Protein AF-X1TPE2-F1 (afdb_monomer)

Foldseek 3Di:
DDPPLDDDDAFFKKKFFFDDDPQLVCLQPPDPPRDRGRWMWTWADQDVVVRWTWIWGQDPVGIDIDTPVVDDSVGIDIHDDDPDDDPVVVPDDDDPVNVRVVSNVNNVVCVVVSPPPPPVCVVVVD

Mean predicted aligned error: 9.62 Å

pLDDT: mean 75.72, std 17.11, range [37.25, 93.88]

Solvent-accessible surface area (backbone atoms only — not comparable to full-atom values): 7732 Å² total; per-resi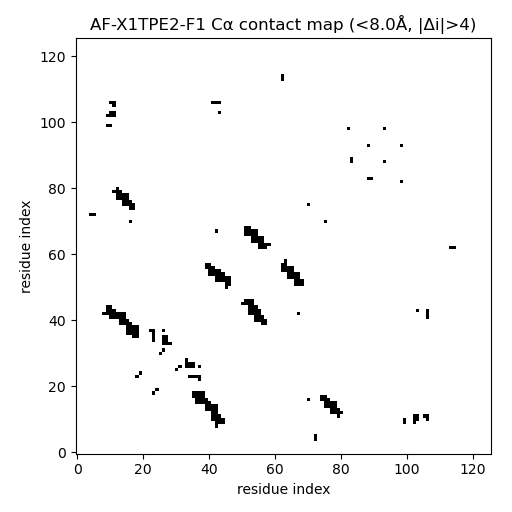due (Å²): 132,83,88,59,90,59,75,96,80,51,38,46,24,33,39,32,31,64,47,63,69,70,64,25,52,45,30,57,73,77,41,86,79,66,39,55,61,72,48,61,32,33,34,40,58,76,38,81,93,74,76,40,33,36,25,44,34,72,52,103,90,43,81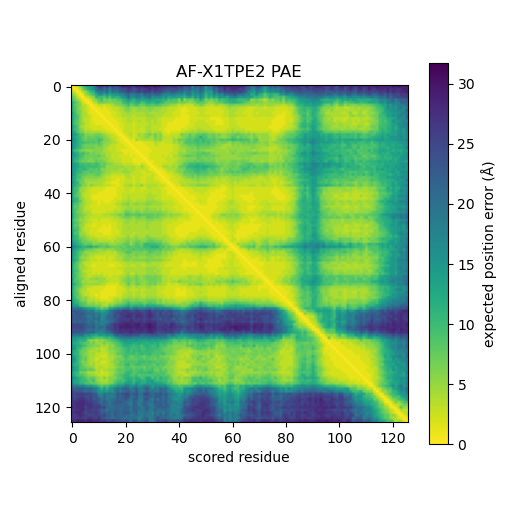,44,82,48,53,50,78,80,50,61,66,95,46,51,46,80,47,67,84,79,89,58,98,44,80,68,48,73,79,53,92,64,56,72,66,56,56,52,51,49,26,48,51,50,37,56,53,49,61,71,61,64,75,57,82,77,57,94,52,59,83,80,75,113

Structure (mmCIF, N/CA/C/O backbone):
data_AF-X1TPE2-F1
#
_entry.id   AF-X1TPE2-F1
#
loop_
_atom_site.group_PDB
_atom_site.id
_atom_site.type_symbol
_atom_site.label_atom_id
_atom_site.label_alt_id
_atom_site.label_comp_id
_atom_site.label_asym_id
_atom_site.label_entity_id
_atom_site.label_seq_id
_atom_site.pdbx_PDB_ins_code
_atom_site.Cartn_x
_atom_site.Cartn_y
_atom_site.Cartn_z
_atom_site.occupancy
_atom_site.B_iso_or_equiv
_atom_site.auth_seq_id
_atom_site.auth_comp_id
_atom_site.auth_asym_id
_atom_site.auth_atom_id
_atom_site.pdbx_PDB_model_num
ATOM 1 N N . MET A 1 1 ? -14.784 21.185 3.864 1.00 37.25 1 MET A N 1
ATOM 2 C CA . MET A 1 1 ? -14.892 19.814 3.326 1.00 37.25 1 MET A CA 1
ATOM 3 C C . MET A 1 1 ? -13.546 19.489 2.713 1.00 37.25 1 MET A C 1
ATOM 5 O O . MET A 1 1 ? -13.163 20.165 1.770 1.00 37.25 1 MET A O 1
ATOM 9 N N . GLU A 1 2 ? -12.771 18.599 3.332 1.00 42.66 2 GLU A N 1
ATOM 10 C CA . GLU A 1 2 ? -11.437 18.240 2.834 1.00 42.66 2 GLU A CA 1
ATOM 11 C C . GLU A 1 2 ? -11.565 17.571 1.462 1.00 42.66 2 GLU A C 1
ATOM 13 O O . GLU A 1 2 ? -12.250 16.557 1.331 1.00 42.66 2 GLU A O 1
ATOM 18 N N . ASN A 1 3 ? -10.894 18.133 0.454 1.00 39.84 3 ASN A N 1
ATOM 19 C CA . ASN A 1 3 ? -10.617 17.466 -0.817 1.00 39.84 3 ASN A CA 1
ATOM 20 C C . ASN A 1 3 ? -9.644 16.312 -0.537 1.00 39.84 3 ASN A C 1
ATOM 22 O O . ASN A 1 3 ? -8.438 16.429 -0.749 1.00 39.84 3 ASN A O 1
ATOM 26 N N . ARG A 1 4 ? -10.143 15.211 0.031 1.00 57.75 4 ARG A N 1
ATOM 27 C CA . ARG A 1 4 ? -9.329 14.013 0.206 1.00 57.75 4 ARG A CA 1
ATOM 28 C C . ARG A 1 4 ? -9.249 13.316 -1.140 1.00 57.75 4 ARG A C 1
ATOM 30 O O . ARG A 1 4 ? -10.238 12.780 -1.627 1.00 57.75 4 ARG A O 1
ATOM 37 N N . ILE A 1 5 ? -8.063 13.361 -1.738 1.00 66.31 5 ILE A N 1
ATOM 38 C CA . ILE A 1 5 ? -7.785 12.723 -3.028 1.00 66.31 5 ILE A CA 1
ATOM 39 C C . ILE A 1 5 ? -7.950 11.190 -2.925 1.00 66.31 5 ILE A C 1
ATOM 41 O O . ILE A 1 5 ? -8.276 10.529 -3.905 1.00 66.31 5 ILE A O 1
ATOM 45 N N . TYR A 1 6 ? -7.828 10.637 -1.712 1.00 65.50 6 TYR A N 1
ATOM 46 C CA . TYR A 1 6 ? -8.122 9.242 -1.392 1.00 65.50 6 TYR A CA 1
ATOM 47 C C . TYR A 1 6 ? -9.267 9.115 -0.373 1.00 65.50 6 TYR A C 1
ATOM 49 O O . TYR A 1 6 ? -9.433 9.995 0.478 1.00 65.50 6 TYR A O 1
ATOM 57 N N . PRO A 1 7 ? -10.030 8.004 -0.376 1.00 74.12 7 PRO A N 1
ATOM 58 C CA . PRO A 1 7 ? -10.885 7.659 0.759 1.00 74.12 7 PRO A CA 1
ATOM 59 C C . PRO A 1 7 ? -10.039 7.476 2.030 1.00 74.12 7 PRO A C 1
ATOM 61 O O . PRO A 1 7 ? -8.819 7.362 1.964 1.00 74.12 7 PRO A O 1
ATOM 64 N N . ILE A 1 8 ? -10.674 7.412 3.206 1.00 82.56 8 ILE A N 1
ATOM 65 C CA . ILE A 1 8 ? -9.959 7.103 4.457 1.00 82.56 8 ILE A CA 1
ATOM 66 C C . ILE A 1 8 ? -9.226 5.767 4.288 1.00 82.56 8 ILE A C 1
ATOM 68 O O . ILE A 1 8 ? -9.881 4.736 4.102 1.00 82.56 8 ILE A O 1
ATOM 72 N N . LEU A 1 9 ? -7.893 5.798 4.342 1.00 89.12 9 LEU A N 1
ATOM 73 C CA . LEU A 1 9 ? -7.035 4.618 4.248 1.00 89.12 9 LEU A CA 1
ATOM 74 C C . LEU A 1 9 ? -6.707 4.089 5.643 1.00 89.12 9 LEU A C 1
ATOM 76 O O . LEU A 1 9 ? -6.587 4.862 6.598 1.00 89.12 9 LEU A O 1
ATOM 80 N N . TYR A 1 10 ? -6.547 2.773 5.743 1.00 88.44 10 TYR A N 1
ATOM 81 C CA . TYR A 1 10 ? -6.157 2.089 6.969 1.00 88.44 10 TYR A CA 1
ATOM 82 C C . TYR A 1 10 ? -4.891 1.263 6.740 1.00 88.44 10 TYR A C 1
ATOM 84 O O . TYR A 1 10 ? -4.645 0.814 5.616 1.00 88.44 10 TYR A O 1
ATOM 92 N N . PRO A 1 11 ? -4.135 0.974 7.813 1.00 89.56 11 PRO A N 1
ATOM 93 C CA . PRO A 1 11 ? -3.074 -0.016 7.752 1.00 89.56 11 PRO A CA 1
ATOM 94 C C . PRO A 1 11 ? -3.554 -1.332 7.122 1.00 89.56 11 PRO A C 1
ATOM 96 O O . PRO A 1 11 ? -4.703 -1.747 7.323 1.00 89.56 11 PRO A O 1
ATOM 99 N N . ALA A 1 12 ? -2.662 -1.974 6.368 1.00 87.62 12 ALA A N 1
ATOM 100 C CA . ALA A 1 12 ? -2.900 -3.199 5.598 1.00 87.62 12 ALA A CA 1
ATOM 101 C C . ALA A 1 12 ? -3.822 -3.061 4.372 1.00 87.62 12 ALA A C 1
ATOM 103 O O . ALA A 1 12 ? -4.068 -4.061 3.695 1.00 87.62 12 ALA A O 1
ATOM 104 N N . ASP A 1 13 ? -4.305 -1.860 4.042 1.00 90.31 13 ASP A N 1
ATOM 105 C CA . ASP A 1 13 ? -4.792 -1.625 2.682 1.00 90.31 13 ASP A CA 1
ATOM 106 C C . ASP A 1 13 ? -3.632 -1.793 1.688 1.00 90.31 13 ASP A C 1
ATOM 108 O O . ASP A 1 13 ? -2.473 -1.531 2.014 1.00 90.31 13 ASP A O 1
ATOM 112 N N . ILE A 1 14 ? -3.937 -2.251 0.479 1.00 90.25 14 ILE A N 1
ATOM 113 C CA . ILE A 1 14 ? -2.944 -2.527 -0.559 1.00 90.25 14 ILE A CA 1
ATOM 114 C C . ILE A 1 14 ? -3.143 -1.506 -1.667 1.00 90.25 14 ILE A C 1
ATOM 116 O O . ILE A 1 14 ? -4.211 -1.447 -2.270 1.00 90.25 14 ILE A O 1
ATOM 120 N N . GLY A 1 15 ? -2.118 -0.708 -1.938 1.00 91.56 15 GLY A N 1
ATOM 121 C CA . GLY A 1 15 ? -2.078 0.134 -3.120 1.00 91.56 15 GLY A CA 1
ATOM 122 C C . GLY A 1 15 ? -1.401 -0.593 -4.270 1.00 91.56 15 GLY A C 1
ATOM 123 O O . GLY A 1 15 ? -0.437 -1.335 -4.068 1.00 91.56 15 GLY A O 1
ATOM 124 N N . ALA A 1 16 ? -1.897 -0.374 -5.480 1.00 91.69 16 ALA A N 1
ATOM 125 C CA . ALA A 1 16 ? -1.256 -0.862 -6.685 1.00 91.69 16 ALA A CA 1
ATOM 126 C C . ALA A 1 16 ? -1.201 0.228 -7.746 1.00 91.69 16 ALA A C 1
ATOM 128 O O . ALA A 1 16 ? -2.190 0.927 -7.979 1.00 91.69 16 ALA A O 1
ATOM 129 N N . THR A 1 17 ? -0.053 0.368 -8.404 1.00 90.81 17 THR A N 1
ATOM 130 C CA . THR A 1 17 ? 0.132 1.387 -9.437 1.00 90.81 17 THR A CA 1
ATOM 131 C C . THR A 1 17 ? 0.048 0.802 -10.830 1.00 90.81 17 THR A C 1
ATOM 133 O O . THR A 1 17 ? 0.439 -0.342 -11.098 1.00 90.81 17 THR A O 1
ATOM 136 N N . ARG A 1 18 ? -0.476 1.616 -11.746 1.00 88.56 18 ARG A N 1
ATOM 137 C CA . ARG A 1 18 ? -0.531 1.262 -13.158 1.00 88.56 18 ARG A CA 1
ATOM 138 C C . ARG A 1 18 ? 0.867 1.234 -13.770 1.00 88.56 18 ARG A C 1
ATOM 140 O O . ARG A 1 18 ? 1.629 2.194 -13.674 1.00 88.56 18 ARG A O 1
ATOM 147 N N . GLY A 1 19 ? 1.169 0.135 -14.448 1.00 84.00 19 GLY A N 1
ATOM 148 C CA . GLY A 1 19 ? 2.388 -0.024 -15.218 1.00 84.00 19 GLY A CA 1
ATOM 149 C C . GLY A 1 19 ? 2.355 0.660 -16.571 1.00 84.00 19 GLY A C 1
ATOM 150 O O . GLY A 1 19 ? 1.305 1.036 -17.088 1.00 84.00 19 GLY A O 1
ATOM 151 N N . SER A 1 20 ? 3.528 0.770 -17.184 1.00 84.06 20 SER A N 1
ATOM 152 C CA . SER A 1 20 ? 3.665 1.204 -18.572 1.00 84.06 20 SER A CA 1
ATOM 153 C C . SER A 1 20 ? 4.778 0.428 -19.279 1.00 84.06 20 SER A C 1
ATOM 155 O O . SER A 1 20 ? 5.601 -0.236 -18.643 1.00 84.06 20 SER A O 1
ATOM 157 N N . GLY A 1 21 ? 4.777 0.480 -20.612 1.00 87.12 21 GLY A N 1
ATOM 158 C CA . GLY A 1 21 ? 5.825 -0.111 -21.444 1.00 87.12 21 GLY A CA 1
ATOM 159 C C . GLY A 1 21 ? 5.898 -1.640 -21.376 1.00 87.12 21 GLY A C 1
ATOM 160 O O . GLY A 1 21 ? 4.882 -2.329 -21.300 1.00 87.12 21 GLY A O 1
ATOM 161 N N . LEU A 1 22 ? 7.124 -2.169 -21.427 1.00 86.12 22 LEU A N 1
ATOM 162 C CA . LEU A 1 22 ? 7.392 -3.607 -21.544 1.00 86.12 22 LEU A CA 1
ATOM 163 C C . LEU A 1 22 ? 6.870 -4.420 -20.353 1.00 86.12 22 LEU A C 1
ATOM 165 O O . LEU A 1 22 ? 6.350 -5.512 -20.550 1.00 86.12 22 LEU A O 1
ATOM 169 N N . LEU A 1 23 ? 6.9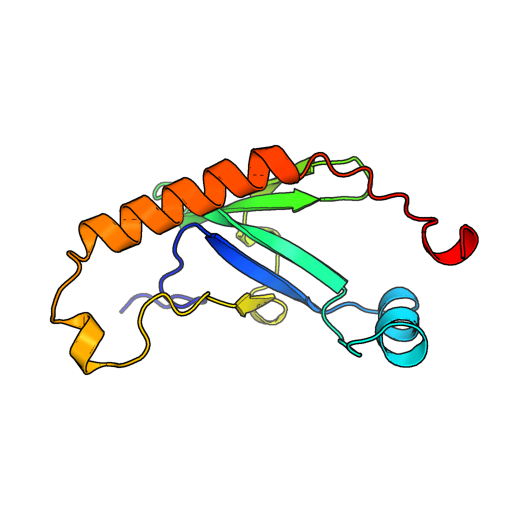52 -3.885 -19.130 1.00 82.12 23 LEU A N 1
ATOM 170 C CA . LEU A 1 23 ? 6.452 -4.577 -17.934 1.00 82.12 23 LEU A CA 1
ATOM 171 C C . LEU A 1 23 ? 4.934 -4.770 -17.980 1.00 82.12 23 LEU A C 1
ATOM 173 O O . LEU A 1 23 ? 4.441 -5.846 -17.652 1.00 82.12 23 LEU A O 1
ATOM 177 N N . LEU A 1 24 ? 4.201 -3.752 -18.444 1.00 85.94 24 LEU A N 1
ATOM 178 C CA . LEU A 1 24 ? 2.760 -3.859 -18.664 1.00 85.94 24 LEU A CA 1
ATOM 179 C C . LEU A 1 24 ? 2.447 -4.920 -19.723 1.00 85.94 24 LEU A C 1
ATOM 181 O O . LEU A 1 24 ? 1.560 -5.745 -19.524 1.00 85.94 24 LEU A O 1
ATOM 185 N N . TRP A 1 25 ? 3.196 -4.922 -20.828 1.00 88.69 25 TRP A N 1
ATOM 186 C CA . TRP A 1 25 ? 3.012 -5.912 -21.883 1.00 88.69 25 TRP A CA 1
ATOM 187 C C . TRP A 1 25 ? 3.209 -7.340 -21.358 1.00 88.69 25 TRP A C 1
ATOM 189 O O . TRP A 1 25 ? 2.338 -8.182 -21.572 1.00 88.69 25 TRP A O 1
ATOM 199 N N . PHE A 1 26 ? 4.289 -7.594 -20.610 1.00 85.81 26 PHE A N 1
ATOM 200 C CA . PHE A 1 26 ? 4.543 -8.900 -19.997 1.00 85.81 26 PHE A CA 1
ATOM 201 C C . PHE A 1 26 ? 3.420 -9.317 -19.045 1.00 85.81 26 PHE A C 1
ATOM 203 O O . PHE A 1 26 ? 2.908 -10.429 -19.162 1.00 85.81 26 PHE A O 1
ATOM 210 N N . SER A 1 27 ? 2.995 -8.410 -18.163 1.00 83.56 27 SER A N 1
ATOM 211 C CA . SER A 1 27 ? 1.896 -8.645 -17.219 1.00 83.56 27 SER A CA 1
ATOM 212 C C . SER A 1 27 ? 0.576 -8.997 -17.919 1.00 83.56 27 SER A C 1
ATOM 214 O O . SER A 1 27 ? -0.190 -9.817 -17.430 1.00 83.56 27 SER A O 1
ATOM 216 N N . GLN A 1 28 ? 0.309 -8.419 -19.094 1.00 86.50 28 GLN A N 1
ATOM 217 C CA . GLN A 1 28 ? -0.930 -8.665 -19.840 1.00 86.50 28 GLN A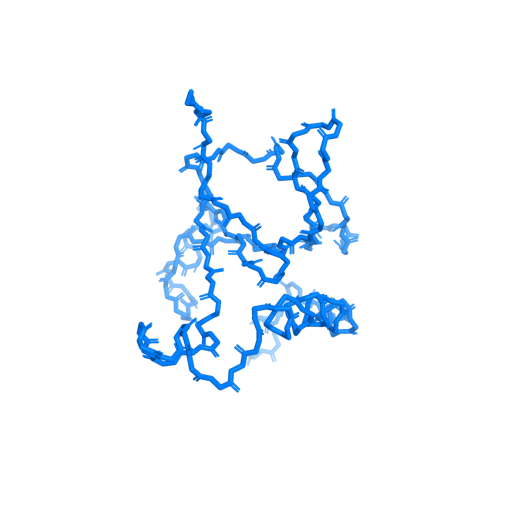 CA 1
ATOM 218 C C . GLN A 1 28 ? -0.904 -9.908 -20.742 1.00 86.50 28 GLN A C 1
ATOM 220 O O . GLN A 1 28 ? -1.970 -10.393 -21.124 1.00 86.50 28 GLN A O 1
ATOM 225 N N . HIS A 1 29 ? 0.276 -10.410 -21.117 1.00 86.81 29 HIS A N 1
ATOM 226 C CA . HIS A 1 29 ? 0.395 -11.476 -22.121 1.00 86.81 29 HIS A CA 1
ATOM 227 C C . HIS A 1 29 ? 0.984 -12.779 -21.583 1.00 86.81 29 HIS A C 1
ATOM 229 O O . HIS A 1 29 ? 0.662 -13.832 -22.128 1.00 86.81 29 HIS A O 1
ATOM 235 N N . LEU A 1 30 ? 1.835 -12.727 -20.554 1.00 85.56 30 LEU A N 1
ATOM 236 C CA . LEU A 1 30 ? 2.606 -13.888 -20.093 1.00 85.56 30 LEU A CA 1
ATOM 237 C C . LEU A 1 30 ? 2.283 -14.333 -18.662 1.00 85.56 30 LEU A C 1
ATOM 239 O O . LEU A 1 30 ? 2.743 -15.394 -18.250 1.00 85.56 30 LEU A O 1
ATOM 243 N N . ILE A 1 31 ? 1.543 -13.532 -17.893 1.00 78.06 31 ILE A N 1
ATOM 244 C CA . ILE A 1 31 ? 1.276 -13.784 -16.473 1.00 78.06 31 ILE A CA 1
ATOM 245 C C . ILE A 1 31 ? -0.235 -13.794 -16.242 1.00 78.06 31 ILE A C 1
ATOM 247 O O . ILE A 1 31 ? -0.963 -12.982 -16.809 1.00 78.06 31 ILE A O 1
ATOM 251 N N . GLU A 1 32 ? -0.694 -14.714 -15.393 1.00 79.56 32 GLU A N 1
ATOM 252 C CA . GLU A 1 32 ? -2.055 -14.716 -14.862 1.00 79.56 32 GLU A CA 1
ATOM 253 C C . GLU A 1 32 ? -2.033 -14.363 -13.359 1.00 79.56 32 GLU A C 1
ATOM 255 O O . GLU A 1 32 ? -1.167 -14.860 -12.633 1.00 79.56 32 GLU A O 1
ATOM 260 N N . PRO A 1 33 ? -2.971 -13.534 -12.865 1.00 82.19 33 PRO A N 1
ATOM 261 C CA . PRO A 1 33 ? -4.026 -12.876 -13.631 1.00 82.19 33 PRO A CA 1
ATOM 262 C C . PRO A 1 33 ? -3.482 -11.724 -14.485 1.00 82.19 33 PRO A C 1
ATOM 264 O O . PRO A 1 33 ? -2.647 -10.941 -14.027 1.00 82.19 33 PRO A O 1
ATOM 267 N N . LYS A 1 34 ? -4.010 -11.575 -15.703 1.00 83.94 34 LYS A N 1
ATOM 268 C CA . LYS A 1 34 ? -3.710 -10.412 -16.552 1.00 83.94 34 LYS A CA 1
ATOM 269 C C . LYS A 1 34 ? -4.107 -9.124 -15.845 1.00 83.94 34 LYS A C 1
ATOM 271 O O . LYS A 1 34 ? -5.284 -8.879 -15.588 1.00 83.94 34 LYS A O 1
ATOM 276 N N . THR A 1 35 ? -3.125 -8.277 -15.570 1.00 83.94 35 THR A N 1
ATOM 277 C CA . THR A 1 35 ? -3.347 -7.016 -14.864 1.00 83.94 35 THR A CA 1
ATOM 278 C C . THR A 1 35 ? -2.469 -5.908 -15.426 1.00 83.94 35 THR A C 1
ATOM 280 O O . THR A 1 35 ? -1.370 -6.152 -15.927 1.00 83.94 35 THR A O 1
ATOM 283 N N . ASP A 1 36 ? -2.954 -4.671 -15.355 1.00 87.88 36 ASP A N 1
ATOM 284 C CA . ASP A 1 36 ? -2.157 -3.475 -15.616 1.00 87.88 36 ASP A CA 1
ATOM 285 C C . ASP A 1 36 ? -1.502 -2.910 -14.344 1.00 87.88 36 ASP A C 1
ATOM 287 O O . ASP A 1 36 ? -0.824 -1.881 -14.402 1.00 87.88 36 ASP A O 1
ATOM 291 N N . ARG A 1 37 ? -1.685 -3.582 -13.203 1.00 88.75 37 ARG A N 1
ATOM 292 C CA . ARG A 1 37 ? -1.067 -3.263 -11.916 1.00 88.75 37 ARG A CA 1
ATOM 293 C C . ARG A 1 37 ? 0.253 -4.013 -11.781 1.00 88.75 37 ARG A C 1
ATOM 295 O O . ARG A 1 37 ? 0.256 -5.232 -11.653 1.00 88.75 37 ARG A O 1
ATOM 302 N N . ILE A 1 38 ? 1.371 -3.290 -11.840 1.00 85.19 38 ILE A N 1
ATOM 303 C CA . ILE A 1 38 ? 2.710 -3.913 -11.895 1.00 85.19 38 ILE A CA 1
ATOM 304 C C . ILE A 1 38 ? 3.537 -3.711 -10.628 1.00 85.19 38 ILE A C 1
ATOM 306 O O . ILE A 1 38 ? 4.560 -4.367 -10.456 1.00 85.19 38 ILE A O 1
ATOM 310 N N . HIS A 1 39 ? 3.129 -2.786 -9.763 1.00 87.81 39 HIS A N 1
ATOM 311 C CA . HIS A 1 39 ? 3.818 -2.492 -8.515 1.00 87.81 39 HIS A CA 1
ATOM 312 C C . HIS A 1 39 ? 2.796 -2.360 -7.401 1.00 87.81 39 HIS A C 1
ATOM 314 O O . HIS A 1 39 ? 1.756 -1.727 -7.581 1.00 87.81 39 HIS A O 1
ATOM 320 N N . PHE A 1 40 ? 3.099 -2.984 -6.269 1.00 89.75 40 PHE A N 1
ATOM 321 C CA . PHE A 1 40 ? 2.200 -3.106 -5.132 1.00 89.75 40 PHE A CA 1
ATOM 322 C C . PHE A 1 40 ? 2.914 -2.653 -3.867 1.00 89.75 40 PHE A C 1
ATOM 324 O O . PHE A 1 40 ? 4.111 -2.888 -3.685 1.00 89.75 40 PHE A O 1
ATOM 331 N N . PHE A 1 41 ? 2.156 -2.042 -2.970 1.00 91.00 41 PHE A N 1
ATOM 332 C CA . PHE A 1 41 ? 2.634 -1.608 -1.670 1.00 91.00 41 PHE A CA 1
ATOM 333 C C . PHE A 1 41 ? 1.531 -1.714 -0.628 1.00 91.00 41 PHE A C 1
ATOM 335 O O . PHE A 1 41 ? 0.341 -1.725 -0.939 1.00 91.00 41 PHE A O 1
ATOM 342 N N . VAL A 1 42 ? 1.935 -1.796 0.632 1.00 91.75 42 VAL A N 1
ATOM 343 C CA . VAL A 1 42 ? 1.028 -1.863 1.774 1.00 91.75 42 VAL A CA 1
ATOM 344 C C . VAL A 1 42 ? 0.974 -0.493 2.432 1.00 91.75 42 VAL A C 1
ATOM 346 O O . VAL A 1 42 ? 2.013 0.099 2.721 1.00 91.75 42 VAL A O 1
ATOM 349 N N . ILE A 1 43 ? -0.233 0.004 2.684 1.00 92.94 43 ILE A N 1
ATOM 350 C CA . ILE A 1 43 ? -0.462 1.218 3.462 1.00 92.94 43 ILE A CA 1
ATOM 351 C C . ILE A 1 43 ? -0.118 0.944 4.931 1.00 92.94 43 ILE A C 1
ATOM 353 O O . ILE A 1 43 ? -0.568 -0.042 5.524 1.00 92.94 43 ILE A O 1
ATOM 357 N N . GLY A 1 44 ? 0.689 1.827 5.507 1.00 90.69 44 GLY A N 1
ATOM 358 C CA . GLY A 1 44 ? 1.057 1.863 6.916 1.00 90.69 44 GLY A CA 1
ATOM 359 C C . GLY A 1 44 ? 0.344 2.986 7.666 1.00 90.69 44 GLY A C 1
ATOM 360 O O . GLY A 1 44 ? -0.821 3.295 7.410 1.00 90.69 44 GLY A O 1
ATOM 361 N N . ASP A 1 45 ? 1.047 3.587 8.623 1.00 90.50 45 ASP A N 1
ATOM 362 C CA . ASP A 1 45 ? 0.490 4.632 9.477 1.00 90.50 45 ASP A CA 1
ATOM 363 C C . ASP A 1 45 ? 0.276 5.959 8.735 1.00 90.50 45 ASP A C 1
ATOM 365 O O . ASP A 1 45 ? 1.027 6.332 7.830 1.00 90.50 45 ASP A O 1
ATOM 369 N N . TYR A 1 46 ? -0.752 6.690 9.165 1.00 91.38 46 TYR A N 1
ATOM 370 C CA . TYR A 1 46 ? -1.001 8.064 8.742 1.00 91.38 46 TYR A CA 1
ATOM 371 C C . TYR A 1 46 ? -0.085 9.036 9.495 1.00 91.38 46 TYR A C 1
ATOM 373 O O . TYR A 1 46 ? 0.069 8.943 10.714 1.00 91.38 46 TYR A O 1
ATOM 381 N N . LEU A 1 47 ? 0.481 9.994 8.768 1.00 90.69 47 LEU A N 1
ATOM 382 C CA . LEU A 1 47 ? 1.427 10.991 9.250 1.00 90.69 47 LEU A CA 1
ATOM 383 C C . LEU A 1 47 ? 0.756 12.372 9.225 1.00 90.69 47 LEU A C 1
ATOM 385 O O . LEU A 1 47 ? 0.738 13.034 8.184 1.00 90.69 47 LE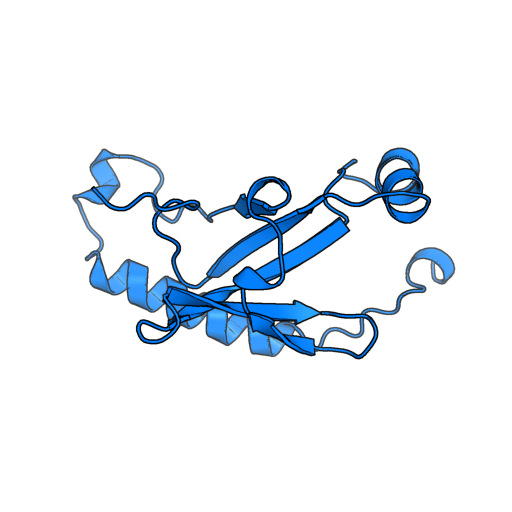U A O 1
ATOM 389 N N . PRO A 1 48 ? 0.189 12.833 10.355 1.00 89.94 48 PRO A N 1
ATOM 390 C CA . PRO A 1 48 ? -0.672 14.013 10.372 1.00 89.94 48 PRO A CA 1
ATOM 391 C C . PRO A 1 48 ? 0.061 15.317 10.042 1.00 89.94 48 PRO A C 1
ATOM 393 O O . PRO A 1 48 ? -0.559 16.237 9.522 1.00 89.94 48 PRO A O 1
ATOM 396 N N . TRP A 1 49 ? 1.365 15.403 10.314 1.00 91.94 49 TRP A N 1
ATOM 397 C CA . TRP A 1 49 ? 2.175 16.592 10.022 1.00 91.94 49 TRP A CA 1
ATOM 398 C C . TRP A 1 49 ? 2.507 16.756 8.532 1.00 91.94 49 TRP A C 1
ATOM 400 O O . TRP A 1 49 ? 2.751 17.876 8.098 1.00 91.94 49 TRP A O 1
ATOM 410 N N . ASP A 1 50 ? 2.465 15.668 7.757 1.00 89.38 50 ASP A N 1
ATOM 411 C CA . ASP A 1 50 ? 2.708 15.677 6.308 1.00 89.38 50 ASP A CA 1
ATOM 412 C C . ASP A 1 50 ? 1.416 15.464 5.494 1.00 89.38 50 ASP A C 1
ATOM 414 O O . ASP A 1 50 ? 1.446 15.534 4.268 1.00 89.38 50 ASP A O 1
ATOM 418 N N . ASN A 1 51 ? 0.285 15.198 6.165 1.00 89.62 51 ASN A N 1
ATOM 419 C CA . ASN A 1 51 ? -0.984 14.791 5.550 1.00 89.62 51 ASN A CA 1
ATOM 420 C C . ASN A 1 51 ? -0.804 13.637 4.542 1.00 89.62 51 ASN A C 1
ATOM 422 O O . ASN A 1 51 ? -1.292 13.681 3.412 1.00 89.62 51 ASN A O 1
ATOM 426 N N . ASP A 1 52 ? -0.057 12.612 4.952 1.00 92.12 52 ASP A N 1
ATOM 427 C CA . ASP A 1 52 ? 0.384 11.531 4.071 1.00 92.12 52 ASP A CA 1
ATOM 428 C C . ASP A 1 52 ? 0.402 10.183 4.797 1.00 92.12 52 ASP A C 1
ATOM 430 O O . ASP A 1 52 ? 0.284 10.117 6.019 1.00 92.12 52 ASP A O 1
ATOM 434 N N . TYR A 1 53 ? 0.568 9.098 4.052 1.00 93.19 53 TYR A N 1
ATOM 435 C CA . TYR A 1 53 ? 0.674 7.749 4.592 1.00 93.19 53 TYR A CA 1
ATOM 436 C C . TYR A 1 53 ? 2.075 7.185 4.377 1.00 93.19 53 TYR A C 1
ATOM 438 O O . TYR A 1 53 ? 2.687 7.356 3.319 1.00 93.19 53 TYR A O 1
ATOM 446 N N . VAL A 1 54 ? 2.566 6.461 5.380 1.00 93.25 54 VAL A N 1
ATOM 447 C CA . VAL A 1 54 ? 3.696 5.550 5.198 1.00 93.25 54 VAL A CA 1
ATOM 448 C C . VAL A 1 54 ? 3.256 4.424 4.275 1.00 93.25 54 VAL A C 1
ATOM 450 O O . VAL A 1 54 ? 2.145 3.911 4.404 1.00 93.25 54 VAL A O 1
ATOM 453 N N . ILE A 1 55 ? 4.142 4.000 3.383 1.00 92.94 55 ILE A N 1
ATOM 454 C CA . ILE A 1 55 ? 3.957 2.776 2.608 1.00 92.94 55 ILE A CA 1
ATOM 455 C C . ILE A 1 55 ? 5.133 1.832 2.818 1.00 92.94 55 ILE A C 1
ATOM 457 O O . ILE A 1 55 ? 6.273 2.263 2.998 1.00 92.94 55 ILE A O 1
ATOM 461 N N . LEU A 1 56 ? 4.847 0.538 2.777 1.00 90.50 56 LEU A N 1
ATOM 462 C CA . LEU A 1 56 ? 5.849 -0.510 2.677 1.00 90.50 56 LEU A CA 1
ATOM 463 C C . LEU A 1 56 ? 5.800 -1.096 1.273 1.00 90.50 56 LEU A C 1
ATOM 465 O O . LEU A 1 56 ? 4.766 -1.608 0.845 1.00 90.50 56 LEU A O 1
ATOM 469 N N . GLU A 1 57 ? 6.919 -1.047 0.568 1.00 88.31 57 GLU A N 1
ATOM 470 C CA . GLU A 1 57 ? 7.000 -1.467 -0.826 1.00 88.31 57 GLU A CA 1
ATOM 471 C C . GLU A 1 57 ? 8.275 -2.267 -1.098 1.00 88.31 57 GLU A C 1
ATOM 473 O O . GLU A 1 57 ? 9.262 -2.156 -0.370 1.00 88.31 57 GLU A O 1
ATOM 478 N N . SER A 1 58 ? 8.271 -3.078 -2.156 1.00 83.25 58 SER A N 1
ATOM 479 C CA . SER A 1 58 ? 9.500 -3.676 -2.683 1.00 83.25 58 SER A CA 1
ATOM 480 C C . SER A 1 58 ? 9.892 -2.957 -3.957 1.00 83.25 58 SER A C 1
ATOM 482 O O . SER A 1 58 ? 9.184 -3.028 -4.955 1.00 83.25 58 SER A O 1
ATOM 484 N N . ILE A 1 59 ? 11.046 -2.308 -3.944 1.00 79.25 59 ILE A N 1
ATOM 485 C CA . ILE A 1 59 ? 11.633 -1.675 -5.124 1.00 79.25 59 ILE A CA 1
ATOM 486 C C . ILE A 1 59 ? 12.801 -2.519 -5.638 1.00 79.25 59 ILE A C 1
ATOM 488 O O . ILE A 1 59 ? 13.248 -3.461 -4.982 1.00 79.25 59 ILE A O 1
ATOM 492 N N . GLY A 1 60 ? 13.375 -2.150 -6.785 1.00 69.62 60 GLY A N 1
ATOM 493 C CA . GLY A 1 60 ? 14.527 -2.852 -7.377 1.00 69.62 60 GLY A CA 1
ATOM 494 C C . GLY A 1 60 ? 15.773 -2.965 -6.477 1.00 69.62 60 GLY A C 1
ATOM 495 O O . GLY A 1 60 ? 16.719 -3.659 -6.830 1.00 69.62 60 GLY A O 1
ATOM 496 N N . LYS A 1 61 ? 15.785 -2.299 -5.313 1.00 72.62 61 LYS A N 1
ATOM 497 C CA . LYS A 1 61 ? 16.855 -2.329 -4.302 1.00 72.62 61 LYS A CA 1
ATOM 498 C C . LYS A 1 61 ? 16.487 -3.111 -3.028 1.00 72.62 61 LYS A C 1
ATOM 500 O O . LYS A 1 61 ? 17.285 -3.138 -2.096 1.00 72.62 61 LYS A O 1
ATOM 505 N N . GLY A 1 62 ? 15.308 -3.734 -2.977 1.00 73.56 62 GLY A N 1
ATOM 506 C CA . GLY A 1 62 ? 14.787 -4.450 -1.810 1.00 73.56 62 GLY A CA 1
ATOM 507 C C . GLY A 1 62 ? 13.566 -3.772 -1.186 1.00 73.56 62 GLY A C 1
ATOM 508 O O . GLY A 1 62 ? 12.902 -2.951 -1.818 1.00 73.56 62 GLY A O 1
ATOM 509 N N . ILE A 1 6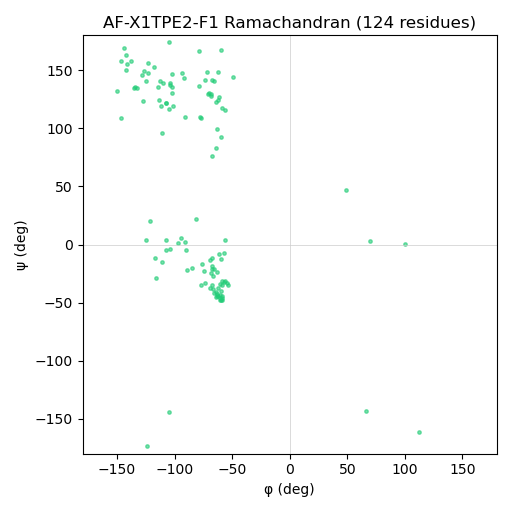3 ? 13.277 -4.133 0.066 1.00 79.75 63 ILE A N 1
ATOM 510 C CA . ILE A 1 63 ? 12.163 -3.565 0.835 1.00 79.75 63 ILE A CA 1
ATOM 511 C C . ILE A 1 63 ? 12.496 -2.118 1.210 1.00 79.75 63 ILE A C 1
ATOM 513 O O . ILE A 1 63 ? 13.564 -1.850 1.764 1.00 79.75 63 ILE A O 1
ATOM 517 N N . ALA A 1 64 ? 11.569 -1.206 0.938 1.00 84.25 64 ALA A N 1
ATOM 518 C CA . ALA A 1 64 ? 11.668 0.206 1.262 1.00 84.25 64 ALA A CA 1
ATOM 519 C C . ALA A 1 64 ? 10.444 0.678 2.054 1.00 84.25 64 ALA A C 1
ATOM 521 O O . ALA A 1 64 ? 9.331 0.174 1.890 1.00 84.25 64 ALA A O 1
ATOM 522 N N . VAL A 1 65 ? 10.677 1.674 2.907 1.00 89.12 65 VAL A N 1
ATOM 523 C CA . VAL A 1 65 ? 9.627 2.461 3.556 1.00 89.12 65 VAL A CA 1
ATOM 524 C C . VAL A 1 65 ? 9.535 3.783 2.805 1.00 89.12 65 VAL A C 1
ATOM 526 O O . VAL A 1 65 ? 10.523 4.513 2.723 1.00 89.12 65 VAL A O 1
ATOM 529 N N . GLY A 1 66 ? 8.371 4.061 2.230 1.00 90.62 66 GLY A N 1
ATOM 530 C CA . GLY A 1 66 ? 8.126 5.212 1.368 1.00 90.62 66 GLY A CA 1
ATOM 531 C C . GLY A 1 66 ? 6.977 6.087 1.857 1.00 90.62 66 GLY A C 1
ATOM 532 O O . GLY A 1 66 ? 6.407 5.877 2.932 1.00 90.62 66 GLY A O 1
ATOM 533 N N . ARG A 1 67 ? 6.627 7.069 1.027 1.00 93.88 67 ARG A N 1
ATOM 534 C CA . ARG A 1 67 ? 5.490 7.975 1.207 1.00 93.88 67 ARG A CA 1
ATOM 535 C C . ARG A 1 67 ? 4.465 7.744 0.103 1.00 93.88 67 ARG A C 1
ATOM 537 O O . ARG A 1 67 ? 4.852 7.644 -1.061 1.00 93.88 67 ARG A O 1
ATOM 544 N N . LEU A 1 68 ? 3.175 7.680 0.438 1.00 93.00 68 LEU A N 1
ATOM 545 C CA . LEU A 1 68 ? 2.120 7.489 -0.567 1.00 93.00 68 LEU A CA 1
ATOM 546 C C . LEU A 1 68 ? 2.107 8.633 -1.592 1.00 93.00 68 LEU A C 1
ATOM 548 O O . LEU A 1 68 ? 1.877 8.390 -2.776 1.00 93.00 68 LEU A O 1
ATOM 552 N N . SER A 1 69 ? 2.434 9.853 -1.160 1.00 92.06 69 SER A N 1
ATOM 553 C CA . SER A 1 69 ? 2.570 11.035 -2.021 1.00 92.06 69 SER A CA 1
ATOM 554 C C . SER A 1 69 ? 3.628 10.929 -3.131 1.00 92.06 69 SER A C 1
ATOM 556 O O . SER A 1 69 ? 3.619 11.747 -4.051 1.00 92.06 69 SER A O 1
ATOM 558 N N . TYR A 1 70 ? 4.513 9.923 -3.114 1.00 91.94 70 TYR A N 1
ATOM 559 C CA . TYR A 1 70 ? 5.407 9.640 -4.246 1.00 91.94 70 TYR A CA 1
ATOM 560 C C . TYR A 1 70 ? 4.651 9.185 -5.498 1.00 91.94 70 TYR A C 1
ATOM 562 O O . TYR A 1 70 ? 5.164 9.307 -6.613 1.00 91.94 70 TYR A O 1
ATOM 570 N N . TYR A 1 71 ? 3.424 8.694 -5.327 1.00 89.44 71 TYR A N 1
ATOM 571 C CA . TYR A 1 71 ? 2.560 8.263 -6.409 1.00 89.44 71 TYR A CA 1
ATOM 572 C C . TYR A 1 71 ? 1.470 9.293 -6.690 1.00 89.44 71 TYR A C 1
ATOM 574 O O . TYR A 1 71 ? 0.852 9.854 -5.785 1.00 89.44 71 TYR A O 1
ATOM 582 N N . ARG A 1 72 ? 1.201 9.510 -7.982 1.00 87.31 72 ARG A N 1
ATOM 583 C CA . ARG A 1 72 ? 0.058 10.315 -8.415 1.00 87.31 72 ARG A CA 1
ATOM 584 C C . ARG A 1 72 ? -1.236 9.575 -8.081 1.00 87.31 72 ARG A C 1
ATOM 586 O O . ARG A 1 72 ? -1.358 8.421 -8.501 1.00 87.31 72 ARG A O 1
ATOM 593 N N . PRO A 1 73 ? -2.198 10.206 -7.394 1.00 85.50 73 PRO A N 1
ATOM 594 C CA . PRO A 1 73 ? -3.398 9.510 -6.951 1.00 85.50 73 PRO A CA 1
ATOM 595 C C . PRO A 1 73 ? -4.239 8.876 -8.049 1.00 85.50 73 PRO A C 1
ATOM 597 O O . PRO A 1 73 ? -4.795 7.802 -7.851 1.00 85.50 73 PRO A O 1
ATOM 600 N N . GLU A 1 74 ? -4.256 9.465 -9.242 1.00 83.19 74 GLU A N 1
ATOM 601 C CA . GLU A 1 74 ? -4.986 8.934 -10.396 1.00 83.19 74 GLU A CA 1
ATOM 602 C C . GLU A 1 74 ? -4.392 7.614 -10.916 1.00 83.19 74 GLU A C 1
ATOM 604 O O . GLU A 1 74 ? -5.039 6.881 -11.662 1.00 83.19 74 GLU A O 1
ATOM 609 N N . GLY A 1 75 ? -3.140 7.322 -10.553 1.00 85.00 75 GLY A N 1
ATOM 610 C CA . GLY A 1 75 ? -2.421 6.113 -10.939 1.00 85.00 75 GLY A CA 1
ATOM 611 C C . GLY A 1 75 ? -2.442 5.007 -9.888 1.00 85.00 75 GLY A C 1
ATOM 612 O O . GLY A 1 75 ? -1.809 3.977 -10.132 1.00 85.00 75 GLY A O 1
ATOM 613 N N . VAL A 1 76 ? -3.110 5.213 -8.747 1.00 90.56 76 VAL A N 1
ATOM 614 C CA . VAL A 1 76 ? -3.136 4.278 -7.616 1.00 90.56 76 VAL A CA 1
ATOM 615 C C . VAL A 1 76 ? -4.538 3.714 -7.426 1.00 90.56 76 VAL A C 1
ATOM 617 O O . VAL A 1 76 ? -5.500 4.444 -7.202 1.00 90.56 76 VAL A O 1
ATOM 620 N N . GLU A 1 77 ? -4.638 2.391 -7.444 1.00 91.81 77 GLU A N 1
ATOM 621 C CA . GLU A 1 77 ? -5.842 1.671 -7.049 1.00 91.81 77 GLU A CA 1
ATOM 622 C C . GLU A 1 77 ? -5.665 1.104 -5.639 1.00 91.81 77 GLU A C 1
ATOM 624 O O . GLU A 1 77 ? -4.605 0.568 -5.314 1.00 91.81 77 GLU A O 1
ATOM 629 N N . ILE A 1 78 ? -6.691 1.244 -4.797 1.00 92.06 78 ILE A N 1
ATOM 630 C CA . ILE A 1 78 ? -6.661 0.786 -3.406 1.00 92.06 78 ILE A CA 1
ATOM 631 C C . ILE A 1 78 ? -7.548 -0.445 -3.254 1.00 92.06 78 ILE A C 1
ATOM 633 O O . ILE A 1 78 ? -8.761 -0.385 -3.455 1.00 92.06 78 ILE A O 1
ATOM 637 N N . TYR A 1 79 ? -6.945 -1.538 -2.803 1.00 87.69 79 TYR A N 1
ATOM 638 C CA . TYR A 1 79 ? -7.624 -2.762 -2.414 1.00 87.69 79 TYR A CA 1
ATOM 639 C C . TYR A 1 79 ? -7.677 -2.862 -0.897 1.00 87.69 79 TYR A C 1
ATOM 641 O O . TYR A 1 79 ? -6.697 -2.625 -0.188 1.00 87.69 79 TYR A O 1
ATOM 649 N N . ARG A 1 80 ? -8.837 -3.264 -0.389 1.00 86.19 80 ARG A N 1
ATOM 650 C CA . ARG A 1 80 ? -9.062 -3.463 1.037 1.00 86.19 80 ARG A CA 1
ATOM 651 C C . ARG A 1 80 ? -9.628 -4.847 1.261 1.00 86.19 80 ARG A C 1
ATOM 653 O O . ARG A 1 80 ? -10.694 -5.169 0.743 1.00 86.19 80 ARG A O 1
ATOM 660 N N . VAL A 1 81 ? -8.949 -5.635 2.093 1.00 79.19 81 VAL A N 1
ATOM 661 C CA . VAL A 1 81 ? -9.505 -6.905 2.560 1.00 79.19 81 VAL A CA 1
ATOM 662 C C . VAL A 1 81 ? -10.779 -6.609 3.345 1.00 79.19 81 VAL A C 1
ATOM 664 O O . VAL A 1 81 ? -10.790 -5.812 4.293 1.00 79.19 81 VAL A O 1
ATOM 667 N N . VAL A 1 82 ? -11.865 -7.239 2.913 1.00 74.19 82 VAL A N 1
ATOM 668 C CA . VAL A 1 82 ? -13.157 -7.180 3.583 1.00 74.19 82 VAL A CA 1
ATOM 669 C C . VAL A 1 82 ? -13.079 -8.100 4.797 1.00 74.19 82 VAL A C 1
ATOM 671 O O . VAL A 1 82 ? -13.000 -9.314 4.666 1.00 74.19 82 VAL A O 1
ATOM 674 N N . LEU A 1 83 ? -13.046 -7.506 5.990 1.00 70.12 83 LEU A N 1
ATOM 675 C CA . LEU A 1 83 ? -12.919 -8.229 7.264 1.00 70.12 83 LEU A CA 1
ATOM 676 C C . LEU A 1 83 ? -14.282 -8.521 7.928 1.00 70.12 83 LEU A C 1
ATOM 678 O O . LEU A 1 83 ? -14.319 -9.015 9.052 1.00 70.12 83 LEU A O 1
ATOM 682 N N . SER A 1 84 ? -15.389 -8.207 7.246 1.00 64.12 84 SER A N 1
ATOM 683 C CA . SER A 1 84 ? -16.771 -8.502 7.655 1.00 64.12 84 SER A CA 1
ATOM 684 C C . SER A 1 84 ? -17.650 -8.689 6.416 1.00 64.12 84 SER A C 1
ATOM 686 O O . SER A 1 84 ? -17.621 -7.838 5.527 1.00 64.12 84 SER A O 1
ATOM 688 N N . GLU A 1 85 ? -18.449 -9.750 6.364 1.00 53.53 85 GLU A N 1
ATOM 689 C CA . GLU A 1 85 ? -19.182 -10.177 5.164 1.00 53.53 85 GLU A CA 1
ATOM 690 C C . GLU A 1 85 ? -20.421 -9.318 4.846 1.00 53.53 85 GLU A C 1
ATOM 692 O O . GLU A 1 85 ? -20.880 -9.331 3.707 1.00 53.53 85 GLU A O 1
ATOM 697 N N . THR A 1 86 ? -20.944 -8.518 5.788 1.00 51.41 86 THR A N 1
ATOM 698 C CA . THR A 1 86 ? -22.151 -7.689 5.560 1.00 51.41 86 THR A CA 1
ATOM 699 C C . THR A 1 86 ? -22.109 -6.295 6.213 1.00 51.41 86 THR A C 1
ATOM 701 O O . THR A 1 86 ? -21.394 -6.090 7.199 1.00 51.41 86 THR A O 1
ATOM 704 N N . PRO A 1 87 ? -22.868 -5.302 5.692 1.00 50.00 87 PRO A N 1
ATOM 705 C CA . PRO A 1 87 ? -23.058 -3.997 6.330 1.00 50.00 87 PRO A CA 1
ATOM 706 C C . PRO A 1 87 ? -23.626 -4.071 7.755 1.00 50.00 87 PRO A C 1
ATOM 708 O O . PRO A 1 87 ? -23.253 -3.247 8.582 1.00 50.00 87 PRO A O 1
ATOM 711 N N . GLU A 1 88 ? -2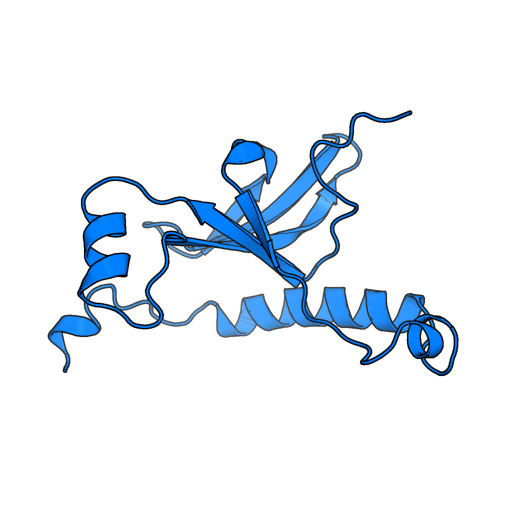4.463 -5.060 8.073 1.00 45.75 88 GLU A N 1
ATOM 712 C CA . GLU A 1 88 ? -25.044 -5.259 9.408 1.00 45.75 88 GLU A CA 1
ATOM 713 C C . GLU A 1 88 ? -24.008 -5.796 10.416 1.00 45.75 88 GLU A C 1
ATOM 715 O O . GLU A 1 88 ? -23.989 -5.383 11.576 1.00 45.75 88 GLU A O 1
ATOM 720 N N . GLN A 1 89 ? -23.055 -6.623 9.964 1.00 51.97 89 GLN A N 1
ATOM 721 C CA . GLN A 1 89 ? -21.878 -7.020 10.753 1.00 51.97 89 GLN A CA 1
ATOM 722 C C . GLN A 1 89 ? -20.900 -5.859 11.013 1.00 51.97 89 GLN A C 1
ATOM 724 O O . GLN A 1 89 ? -20.034 -5.984 11.879 1.00 51.97 89 GLN A O 1
ATOM 729 N N . ARG A 1 90 ? -21.048 -4.705 10.337 1.00 52.25 90 ARG A N 1
ATOM 730 C CA . ARG A 1 90 ? -20.306 -3.472 10.682 1.00 52.25 90 ARG A CA 1
ATOM 731 C C . ARG A 1 90 ? -20.749 -2.871 12.020 1.00 52.25 90 ARG A C 1
ATOM 733 O O . ARG A 1 90 ? -20.054 -2.002 12.534 1.00 52.25 90 ARG A O 1
ATOM 740 N N . LEU A 1 91 ? -21.882 -3.315 12.575 1.00 45.81 91 LEU A N 1
ATOM 741 C CA . LEU A 1 91 ? -22.455 -2.817 13.831 1.00 45.81 91 LEU A CA 1
ATOM 742 C C . LEU A 1 91 ? -22.705 -3.917 14.882 1.00 45.81 91 LEU A C 1
ATOM 744 O O . LEU A 1 91 ? -23.202 -3.610 15.963 1.00 45.81 91 LEU A O 1
ATOM 748 N N . GLY A 1 92 ? -22.334 -5.177 14.620 1.00 49.50 92 GLY A N 1
ATOM 749 C CA . GLY A 1 92 ? -22.631 -6.293 15.523 1.00 49.50 92 GLY A CA 1
ATOM 750 C C . GLY A 1 92 ? -21.558 -7.382 15.545 1.00 49.50 92 GLY A C 1
ATOM 751 O O . GLY A 1 92 ? -21.464 -8.176 14.615 1.00 49.50 92 GLY A O 1
ATOM 752 N N . ASN A 1 93 ? -20.834 -7.443 16.671 1.00 55.75 93 ASN A N 1
ATOM 753 C CA . ASN A 1 93 ? -19.968 -8.522 17.193 1.00 55.75 93 ASN A CA 1
ATOM 754 C C . ASN A 1 93 ? -18.441 -8.434 17.008 1.00 55.75 93 ASN A C 1
ATOM 756 O O . ASN A 1 93 ? -17.739 -9.291 17.540 1.00 55.75 93 ASN A O 1
ATOM 760 N N . ARG A 1 94 ? -17.895 -7.381 16.392 1.00 57.00 94 ARG A N 1
ATOM 761 C CA . ARG A 1 94 ? -16.501 -6.958 16.639 1.00 57.00 94 ARG A CA 1
ATOM 762 C C . ARG A 1 94 ? -16.458 -5.463 16.880 1.00 57.00 94 ARG A C 1
ATOM 764 O O . ARG A 1 94 ? -17.099 -4.701 16.161 1.00 57.00 94 ARG A O 1
ATOM 771 N N . LYS A 1 95 ? -15.720 -5.045 17.902 1.00 67.25 95 LYS A N 1
ATOM 772 C CA . LYS A 1 95 ? -15.517 -3.624 18.191 1.00 67.25 95 LYS A CA 1
ATOM 773 C C . LYS A 1 95 ? -14.673 -3.009 17.066 1.00 67.25 95 LYS A C 1
ATOM 775 O O . LYS A 1 95 ? -13.757 -3.659 16.561 1.00 67.25 95 LYS A O 1
ATOM 780 N N . VAL A 1 96 ? -14.967 -1.778 16.640 1.00 68.88 96 VAL A N 1
ATOM 781 C CA . VAL A 1 96 ? -14.208 -1.083 15.572 1.00 68.88 96 VAL A CA 1
ATOM 782 C C . VAL A 1 96 ? -12.713 -1.053 15.907 1.00 68.88 96 VAL A C 1
ATOM 784 O O . VAL A 1 96 ? -11.858 -1.219 15.037 1.00 68.88 96 VAL A O 1
ATOM 787 N N . GLU A 1 97 ? -12.410 -0.939 17.195 1.00 71.56 97 GLU A N 1
ATOM 788 C CA . GLU A 1 97 ? -11.077 -0.991 17.777 1.00 71.56 97 GLU A CA 1
ATOM 789 C C . GLU A 1 97 ? -10.369 -2.328 17.495 1.00 71.56 97 GLU A C 1
ATOM 791 O O . GLU A 1 97 ? -9.186 -2.339 17.165 1.00 71.56 97 GLU A O 1
ATOM 796 N N . GLU A 1 98 ? -11.080 -3.457 17.547 1.00 76.56 98 GLU A N 1
ATOM 797 C CA . GLU A 1 98 ? -10.519 -4.785 17.260 1.00 76.56 98 GLU A CA 1
ATOM 798 C C . GLU A 1 98 ? -10.178 -4.945 15.777 1.00 76.56 98 GLU A C 1
ATOM 800 O O . GLU A 1 98 ? -9.156 -5.541 15.438 1.00 76.56 98 GLU A O 1
ATOM 805 N N . ILE A 1 99 ? -11.005 -4.391 14.884 1.00 75.50 99 ILE A N 1
ATOM 806 C CA . ILE A 1 99 ? -10.730 -4.381 13.440 1.00 75.50 99 ILE A CA 1
ATOM 807 C C . ILE A 1 99 ? -9.502 -3.517 13.147 1.00 75.50 99 ILE A C 1
ATOM 809 O O . ILE A 1 99 ? -8.652 -3.908 12.346 1.00 75.50 99 ILE A O 1
ATOM 813 N N . HIS A 1 100 ? -9.389 -2.359 13.801 1.00 76.25 100 HIS A N 1
ATOM 814 C CA . HIS A 1 100 ? -8.235 -1.473 13.650 1.00 76.25 100 HIS A CA 1
ATOM 815 C C . HIS A 1 100 ? -6.941 -2.133 14.135 1.00 76.25 100 HIS A C 1
ATOM 817 O O . HIS A 1 100 ? -5.929 -2.112 13.436 1.00 76.25 100 HIS A O 1
ATOM 823 N N . GLU A 1 101 ? -6.981 -2.793 15.292 1.00 80.88 101 GLU A N 1
ATOM 824 C CA . GLU A 1 101 ? -5.832 -3.534 15.812 1.00 80.88 101 GLU A CA 1
ATOM 825 C C . GLU A 1 101 ? -5.475 -4.743 14.942 1.00 80.88 101 GLU A C 1
ATOM 827 O O . GLU A 1 101 ? -4.295 -4.990 14.689 1.00 80.88 101 GLU A O 1
ATOM 832 N N . LEU A 1 102 ? -6.465 -5.462 14.404 1.00 81.31 102 LEU A N 1
ATOM 833 C CA . LEU A 1 102 ? -6.219 -6.542 13.448 1.00 81.31 102 LEU A CA 1
ATOM 834 C C . LEU A 1 102 ? -5.516 -6.025 12.187 1.00 81.31 102 LEU A C 1
ATOM 836 O O . LEU A 1 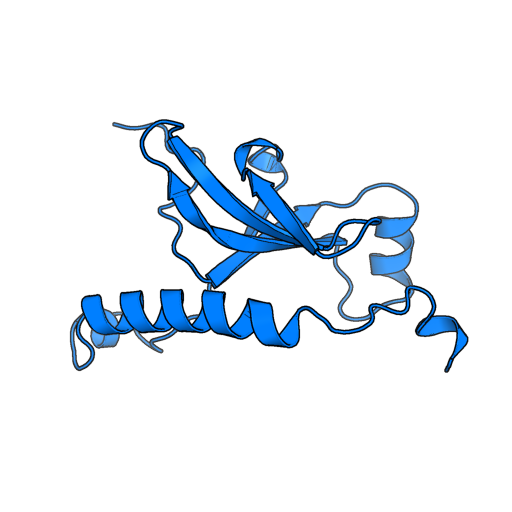102 ? -4.564 -6.647 11.724 1.00 81.31 102 LEU A O 1
ATOM 840 N N . ARG A 1 103 ? -5.947 -4.877 11.656 1.00 81.19 103 ARG A N 1
ATOM 841 C CA . ARG A 1 103 ? -5.330 -4.223 10.493 1.00 81.19 103 ARG A CA 1
ATOM 842 C C . ARG A 1 103 ? -3.876 -3.840 10.747 1.00 81.19 103 ARG A C 1
ATOM 844 O O . ARG A 1 103 ? -3.011 -4.185 9.945 1.00 81.19 103 ARG A O 1
ATOM 851 N N . LYS A 1 104 ? -3.584 -3.206 11.886 1.00 80.62 104 LYS A N 1
ATOM 852 C CA . LYS A 1 104 ? -2.201 -2.894 12.284 1.00 80.62 104 LYS A CA 1
ATOM 853 C C . LYS A 1 104 ? -1.343 -4.151 12.404 1.00 80.62 104 LYS A C 1
ATOM 855 O O . LYS A 1 104 ? -0.235 -4.189 11.876 1.00 80.62 104 LYS A O 1
ATOM 860 N N . ARG A 1 105 ? -1.857 -5.193 13.066 1.00 81.00 105 ARG A N 1
ATOM 861 C CA . ARG A 1 105 ? -1.147 -6.472 13.221 1.00 81.00 105 ARG A CA 1
ATOM 862 C C . ARG A 1 105 ? -0.899 -7.147 11.879 1.00 81.00 105 ARG A C 1
ATOM 864 O O . ARG A 1 105 ? 0.204 -7.623 11.655 1.00 81.00 105 ARG A O 1
ATOM 871 N N . ALA A 1 106 ? -1.880 -7.154 10.979 1.00 78.56 106 ALA A N 1
ATOM 872 C CA . ALA A 1 106 ? -1.720 -7.703 9.637 1.00 78.56 106 ALA A CA 1
ATOM 873 C C . ALA A 1 106 ? -0.628 -6.960 8.853 1.00 78.56 106 ALA A C 1
ATOM 875 O O . ALA A 1 106 ? 0.247 -7.604 8.282 1.00 78.56 106 ALA A O 1
ATOM 876 N N . ALA A 1 107 ? -0.620 -5.622 8.888 1.00 77.50 107 ALA A N 1
ATOM 877 C CA . ALA A 1 107 ? 0.439 -4.821 8.271 1.00 77.50 107 ALA A CA 1
ATOM 878 C C . ALA A 1 107 ? 1.824 -5.160 8.852 1.00 77.50 107 ALA A C 1
ATOM 880 O O . ALA A 1 107 ? 2.780 -5.354 8.102 1.00 77.50 107 ALA A O 1
ATOM 881 N N . ALA A 1 108 ? 1.924 -5.298 10.178 1.00 79.75 108 ALA A N 1
ATOM 882 C CA . ALA A 1 108 ? 3.161 -5.680 10.852 1.00 79.75 108 ALA A CA 1
ATOM 883 C C . ALA A 1 108 ? 3.621 -7.102 10.477 1.00 79.75 108 ALA A C 1
ATOM 885 O O . ALA A 1 108 ? 4.792 -7.310 10.164 1.00 79.75 108 ALA A O 1
ATOM 886 N N . GLU A 1 109 ? 2.722 -8.085 10.449 1.00 76.00 109 GLU A N 1
ATOM 887 C CA . GLU A 1 109 ? 3.045 -9.473 10.096 1.00 76.00 109 GLU A CA 1
ATOM 888 C C . GLU A 1 109 ? 3.446 -9.622 8.619 1.00 76.00 109 GLU A C 1
ATOM 890 O O . GLU A 1 109 ? 4.377 -10.370 8.311 1.00 76.00 109 GLU A O 1
ATOM 895 N N . LEU A 1 110 ? 2.851 -8.841 7.707 1.00 68.44 110 LEU A N 1
ATOM 896 C CA . LEU A 1 110 ? 3.278 -8.784 6.301 1.00 68.44 110 LEU A CA 1
ATOM 897 C C . LEU A 1 110 ? 4.763 -8.405 6.161 1.00 68.44 110 LEU A C 1
ATOM 899 O O . LEU A 1 110 ? 5.452 -8.910 5.274 1.00 68.44 110 LEU A O 1
ATOM 903 N N . THR A 1 111 ? 5.300 -7.595 7.078 1.00 69.25 111 THR A N 1
ATOM 904 C CA . THR A 1 111 ? 6.727 -7.226 7.068 1.00 69.25 111 THR A CA 1
ATOM 905 C C . THR A 1 111 ? 7.655 -8.404 7.388 1.00 69.25 111 THR A C 1
ATOM 907 O O . THR A 1 111 ? 8.805 -8.420 6.948 1.00 69.25 111 THR A O 1
ATOM 910 N N . ARG A 1 112 ? 7.165 -9.431 8.101 1.00 67.88 112 ARG A N 1
ATOM 911 C CA . ARG A 1 112 ? 7.948 -10.630 8.452 1.00 67.88 112 ARG A CA 1
ATOM 912 C C . ARG A 1 112 ? 8.095 -11.583 7.273 1.00 67.88 112 ARG A C 1
ATOM 914 O O . ARG A 1 112 ? 9.138 -12.217 7.130 1.00 67.88 112 ARG A O 1
ATOM 921 N N . VAL A 1 113 ? 7.064 -11.669 6.433 1.00 57.94 113 VAL A N 1
ATOM 922 C CA . VAL A 1 113 ? 7.039 -12.525 5.234 1.00 57.94 113 VAL A CA 1
ATOM 923 C C . VAL A 1 113 ? 7.582 -11.818 3.990 1.00 57.94 113 VAL A C 1
ATOM 925 O O . VAL A 1 113 ? 8.064 -12.480 3.074 1.00 57.94 113 VAL A O 1
ATOM 928 N N . GLY A 1 114 ? 7.591 -10.479 3.977 1.00 53.31 114 GLY A N 1
ATOM 929 C CA . GLY A 1 114 ? 8.086 -9.646 2.873 1.00 53.31 114 GLY A CA 1
ATOM 930 C C . GLY A 1 114 ? 9.572 -9.820 2.543 1.00 53.31 114 GLY A C 1
ATOM 931 O O . GLY A 1 114 ? 10.030 -9.342 1.510 1.00 53.31 114 GLY A O 1
ATOM 932 N N . ARG A 1 115 ? 10.327 -10.566 3.361 1.00 51.91 115 ARG A N 1
ATOM 933 C CA . ARG A 1 115 ? 11.702 -10.998 3.067 1.00 51.91 115 ARG A CA 1
AT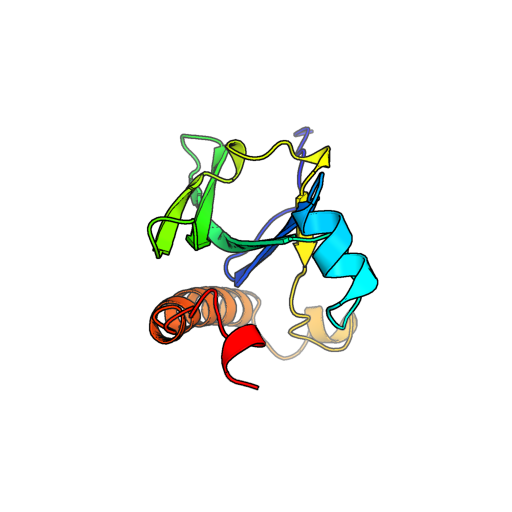OM 934 C C . ARG A 1 115 ? 11.760 -12.231 2.149 1.00 51.91 115 ARG A C 1
ATOM 936 O O . ARG A 1 115 ? 12.762 -12.949 2.144 1.00 51.91 115 ARG A O 1
ATOM 943 N N . ALA A 1 116 ? 10.699 -12.501 1.387 1.00 46.94 116 ALA A N 1
ATOM 944 C CA . ALA A 1 116 ? 10.748 -13.462 0.300 1.00 46.94 116 ALA A CA 1
ATOM 945 C C . ALA A 1 116 ? 11.784 -12.978 -0.721 1.00 46.94 116 ALA A C 1
ATOM 947 O O . ALA A 1 116 ? 11.758 -11.830 -1.165 1.00 46.94 116 ALA A O 1
ATOM 948 N N . ARG A 1 117 ? 12.729 -13.855 -1.069 1.00 43.97 117 ARG A N 1
ATOM 949 C CA . ARG A 1 117 ? 13.615 -13.660 -2.214 1.00 43.97 117 ARG A CA 1
ATOM 950 C C . ARG A 1 117 ? 12.718 -13.561 -3.446 1.00 43.97 117 ARG A C 1
ATOM 952 O O . ARG A 1 117 ? 12.346 -14.588 -4.005 1.00 43.97 117 ARG A O 1
ATOM 959 N N . TYR A 1 118 ? 12.333 -12.349 -3.835 1.00 45.00 118 TYR A N 1
ATOM 960 C CA . TYR A 1 118 ? 11.847 -12.087 -5.180 1.00 45.00 118 TYR A CA 1
ATOM 961 C C . TYR A 1 118 ? 13.030 -12.368 -6.108 1.00 45.00 118 TYR A C 1
ATOM 963 O O . TYR A 1 118 ? 13.814 -11.482 -6.440 1.00 45.00 118 TYR A O 1
ATOM 971 N N . ASP A 1 119 ? 13.222 -13.642 -6.451 1.00 39.72 119 ASP A N 1
ATOM 972 C CA . ASP A 1 119 ? 14.017 -14.016 -7.605 1.00 39.72 119 ASP A CA 1
ATOM 973 C C . ASP A 1 119 ? 13.253 -13.420 -8.787 1.00 39.72 119 ASP A C 1
ATOM 975 O O . ASP A 1 119 ? 12.281 -13.995 -9.274 1.00 39.72 119 ASP A O 1
ATOM 979 N N . TYR A 1 120 ? 13.703 -12.260 -9.265 1.00 44.22 120 TYR A N 1
ATOM 980 C CA . TYR A 1 120 ? 13.253 -11.621 -10.508 1.00 44.22 120 TYR A CA 1
ATOM 981 C C . TYR A 1 120 ? 13.402 -12.533 -11.746 1.00 44.22 120 TYR A C 1
ATOM 983 O O . TYR A 1 120 ? 13.157 -12.090 -12.856 1.00 44.22 120 TYR A O 1
ATOM 991 N N . LEU A 1 121 ? 13.827 -13.787 -11.561 1.00 41.06 121 LEU A N 1
ATOM 992 C CA . LEU A 1 121 ? 14.066 -14.829 -12.551 1.00 41.06 121 LEU A CA 1
ATOM 993 C C . LEU A 1 121 ? 13.222 -16.088 -12.287 1.00 41.06 121 LEU A C 1
ATOM 995 O O . LEU A 1 121 ? 13.580 -17.160 -12.766 1.00 41.06 121 LEU A O 1
ATOM 999 N N . LEU A 1 122 ? 12.121 -16.010 -11.529 1.00 39.22 122 LEU A N 1
ATOM 1000 C CA . LEU A 1 122 ? 11.269 -17.183 -11.274 1.00 39.22 122 LEU A CA 1
ATOM 1001 C C . LEU A 1 122 ? 10.802 -17.859 -12.582 1.00 39.22 122 LEU A C 1
ATOM 1003 O O . LEU A 1 122 ? 10.733 -19.080 -12.654 1.00 39.22 122 LEU A O 1
ATOM 1007 N N . PHE A 1 123 ? 10.581 -17.071 -13.638 1.00 41.84 123 PHE A N 1
ATOM 1008 C CA . PHE A 1 123 ? 10.248 -17.553 -14.985 1.00 41.84 123 PHE A CA 1
ATOM 1009 C C . PHE A 1 123 ? 11.382 -18.315 -15.688 1.00 41.84 123 PHE A C 1
ATOM 1011 O O . PHE A 1 123 ? 11.107 -19.071 -16.607 1.00 41.84 123 PHE A O 1
ATOM 1018 N N . ALA A 1 124 ? 12.642 -18.139 -15.282 1.00 42.59 124 ALA A N 1
ATOM 1019 C CA . ALA A 1 124 ? 13.778 -18.885 -15.829 1.00 42.59 124 ALA A CA 1
ATOM 1020 C C . ALA A 1 124 ? 14.061 -20.195 -15.064 1.00 42.59 124 ALA A C 1
ATOM 1022 O O . ALA A 1 124 ? 14.973 -20.931 -15.434 1.00 42.59 124 ALA A O 1
ATOM 1023 N N . LYS A 1 125 ? 13.332 -20.460 -13.969 1.00 37.44 125 LYS A N 1
ATOM 1024 C CA . LYS A 1 125 ? 13.467 -21.663 -13.126 1.00 37.44 125 LYS A CA 1
ATOM 1025 C C . LYS A 1 125 ? 12.354 -22.704 -13.337 1.00 37.44 125 LYS A C 1
ATOM 1027 O O . LYS A 1 125 ? 12.429 -23.757 -12.705 1.00 37.44 125 LYS A O 1
ATOM 1032 N N . LEU A 1 126 ? 11.352 -22.411 -14.168 1.00 37.62 126 LEU A N 1
ATOM 1033 C CA . LEU A 1 126 ? 10.319 -23.351 -14.631 1.00 37.62 126 LEU A CA 1
ATOM 1034 C C . LEU A 1 126 ? 10.701 -23.894 -16.010 1.00 37.62 126 LEU A C 1
ATOM 1036 O O . LEU A 1 126 ? 10.433 -25.091 -16.244 1.00 37.62 126 LEU A O 1
#

Organism: NCBI:txid412755

Radius of gyration: 16.68 Å; Cα contacts (8 Å, |Δi|>4): 154; chains: 1; bounding box: 42×43×40 Å

Nearest PDB structures (foldseek):
  9baq-assembly1_A  TM=4.362E-01  e=8.850E-01  Neurospora crassa
  5zr6-assembly1_B  TM=4.764E-01  e=1.836E+00  Mycobacterium tuberculosis
  4hmt-assembly1_B  TM=3.461E-01  e=2.073E+00  Pseudomonas fluorescens
  8j07-assembly1_g6  TM=2.368E-01  e=1.199E+00  Homo sapiens

Secondary structure (DSSP, 8-state):
----SS----TT-EEEEEP-HHHHHHHHHTSSS--SEEEEEEEEEEETTTTEEEEEEEETTEEEEEEGGGS-GGGEEEE----SSSSGGGSSSS-HHHHHHHHHHHHHHHHHHTT----TTGGG--

Sequence (126 aa):
MENRIYPILYPADIGATRGSGLLLWFSQHLIEPKTDRIHFFVIGDYLPWDNDYVILESIGKGIAVGRLSYYRPEGVEIYRVVLSETPEQRLGNRKVEEIHELRKRAAAELTRVGRARYDYLLFAKL